Protein AF-A0A971QAD7-F1 (afdb_monomer_lite)

pLDDT: mean 97.05, std 4.76, range [58.22, 98.75]

Radius of gyration: 12.43 Å; chains: 1; bounding box: 24×32×31 Å

Sequence (93 aa):
MTKPILFEGDELVVNVSTSAAGGLRVQIEHLNGRSATGHGLTQCPEIYGDAIEHTVKWQSGSDVSALAGRPVRLRFALRDADLYAFGFRNRAD

Foldseek 3Di:
DDDWDAADAFWKKFQKAADPPKWKFKFKAAPVRDTDPQRDRVQWDTDHHGDHIDTTAGVVGGTPRVCHRHTIDMDMDIDRMDTDDMGHHYDDD

Secondary structure (DSSP, 8-state):
-PPPB----SEEEEEEEEEEEEEEEEEEEETTSPBPTT-STTTSPPB-SEEEEEE--BTTBSB-GGGTTS-EEEEEEEEEEEEEEEEEEPPP-

Structure (mmCIF, N/CA/C/O backbone):
data_AF-A0A971QAD7-F1
#
_entry.id   AF-A0A971QAD7-F1
#
loop_
_atom_site.group_PDB
_atom_site.id
_atom_site.type_symbol
_atom_site.label_atom_id
_atom_site.label_alt_id
_atom_site.label_comp_id
_atom_site.label_asym_id
_atom_site.label_entity_id
_atom_site.label_seq_id
_atom_site.pdbx_PDB_ins_code
_atom_site.Cartn_x
_atom_site.Cartn_y
_atom_site.Cartn_z
_atom_site.occupancy
_atom_site.B_iso_or_equiv
_atom_site.auth_seq_id
_atom_site.auth_comp_id
_atom_site.auth_asym_id
_atom_site.auth_atom_id
_atom_site.pdbx_PDB_model_num
ATOM 1 N N . MET A 1 1 ? -5.818 7.839 -6.316 1.00 95.44 1 MET A N 1
ATOM 2 C CA . MET A 1 1 ? -6.256 8.095 -4.925 1.00 95.44 1 MET A CA 1
ATOM 3 C C . MET A 1 1 ? -7.609 7.441 -4.735 1.00 95.44 1 MET A C 1
ATOM 5 O O . MET A 1 1 ? -8.459 7.624 -5.599 1.00 95.44 1 MET A O 1
ATOM 9 N N . THR A 1 2 ? -7.809 6.683 -3.660 1.00 98.38 2 THR A N 1
ATOM 10 C CA . THR A 1 2 ? -9.103 6.045 -3.372 1.00 98.38 2 THR A CA 1
ATOM 11 C C . THR A 1 2 ? -10.114 7.033 -2.775 1.00 98.38 2 THR A C 1
ATOM 13 O O . THR A 1 2 ? -9.757 8.101 -2.268 1.00 98.38 2 THR A O 1
ATOM 16 N N . LYS A 1 3 ? -11.399 6.653 -2.767 1.00 98.00 3 LYS A N 1
ATOM 17 C CA . LYS A 1 3 ? -12.367 7.203 -1.799 1.00 98.00 3 LYS A CA 1
ATOM 18 C C . LYS A 1 3 ? -11.936 6.818 -0.366 1.00 98.00 3 LYS A C 1
ATOM 20 O O . LYS A 1 3 ? -11.106 5.918 -0.230 1.00 98.00 3 LYS A O 1
ATOM 25 N N . PRO A 1 4 ? -12.446 7.482 0.691 1.00 98.38 4 PRO A N 1
ATOM 26 C CA . PRO A 1 4 ? -12.221 7.034 2.064 1.00 98.38 4 PRO A CA 1
ATOM 27 C C . PRO A 1 4 ? -12.592 5.561 2.256 1.00 98.38 4 PRO A C 1
ATOM 29 O O . PRO A 1 4 ? -13.632 5.128 1.764 1.00 98.38 4 PRO A O 1
ATOM 32 N N . ILE A 1 5 ? -11.748 4.825 2.972 1.00 98.12 5 ILE A N 1
ATOM 33 C CA . ILE A 1 5 ? -11.904 3.401 3.263 1.00 98.12 5 ILE A CA 1
ATOM 34 C C . ILE A 1 5 ? -11.832 3.227 4.773 1.00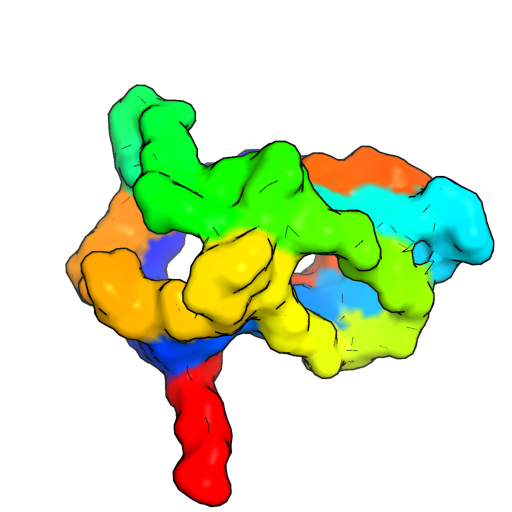 98.12 5 ILE A C 1
ATOM 36 O O . ILE A 1 5 ? -10.896 3.712 5.411 1.00 98.12 5 ILE A O 1
ATOM 40 N N . LEU A 1 6 ? -12.834 2.553 5.326 1.00 98.19 6 LEU A N 1
ATOM 41 C CA . LEU A 1 6 ? -12.776 1.974 6.659 1.00 98.19 6 LEU A CA 1
ATOM 42 C C . LEU A 1 6 ? -12.342 0.518 6.498 1.00 98.19 6 LEU A C 1
ATOM 44 O O . LEU A 1 6 ? -12.860 -0.166 5.616 1.00 98.19 6 LEU A O 1
ATOM 48 N N . PHE A 1 7 ? -11.385 0.068 7.301 1.00 98.25 7 PHE A N 1
ATOM 49 C CA . PHE A 1 7 ? -10.816 -1.266 7.158 1.00 98.25 7 PHE A CA 1
ATOM 50 C C . PHE A 1 7 ? -10.556 -1.928 8.512 1.00 98.25 7 PHE A C 1
ATOM 52 O O . PHE A 1 7 ? -10.405 -1.252 9.536 1.00 98.25 7 PHE A O 1
ATOM 59 N N . GLU A 1 8 ? -10.474 -3.252 8.453 1.00 97.94 8 GLU A N 1
ATOM 60 C CA . GLU A 1 8 ? -9.959 -4.150 9.484 1.00 97.94 8 GLU A CA 1
ATOM 61 C C . GLU A 1 8 ? -8.724 -4.865 8.919 1.00 97.94 8 GLU A C 1
ATOM 63 O O . GLU A 1 8 ? -8.574 -4.955 7.697 1.00 97.94 8 GLU A O 1
ATOM 68 N N . GLY A 1 9 ? -7.841 -5.355 9.787 1.00 97.44 9 GLY A N 1
ATOM 69 C CA . GLY A 1 9 ? -6.561 -5.940 9.386 1.00 97.44 9 GLY A CA 1
ATOM 70 C C . GLY A 1 9 ? -5.348 -5.149 9.868 1.00 97.44 9 GLY A C 1
ATOM 71 O O . GLY A 1 9 ? -5.457 -4.001 10.304 1.00 97.44 9 GLY A O 1
ATOM 72 N N . ASP A 1 10 ? -4.184 -5.778 9.759 1.00 97.88 10 ASP A N 1
ATOM 73 C CA . ASP A 1 10 ? -2.880 -5.250 10.161 1.00 97.88 10 ASP A CA 1
ATOM 74 C C . ASP A 1 10 ? -1.875 -5.179 8.999 1.00 97.88 10 ASP A C 1
ATOM 76 O O . ASP A 1 10 ? -0.820 -4.569 9.152 1.00 97.88 10 ASP A O 1
ATOM 80 N N . GLU A 1 11 ? -2.217 -5.697 7.814 1.00 98.25 11 GLU A N 1
ATOM 81 C CA . GLU A 1 11 ? -1.413 -5.570 6.598 1.00 98.25 11 GLU A CA 1
ATOM 82 C C . GLU A 1 11 ? -2.232 -5.063 5.410 1.00 98.25 11 GLU A C 1
ATOM 84 O O . GLU A 1 11 ? -3.354 -5.509 5.166 1.00 98.25 11 GLU A O 1
ATOM 89 N N . LEU A 1 12 ? -1.624 -4.178 4.612 1.00 98.62 12 LEU A N 1
ATOM 90 C CA . LEU A 1 12 ? -2.102 -3.826 3.275 1.00 98.62 12 LEU A CA 1
ATOM 91 C C . LEU A 1 12 ? -1.444 -4.743 2.237 1.00 98.62 12 LEU A C 1
ATOM 93 O O . LEU A 1 12 ? -0.217 -4.825 2.168 1.00 98.62 12 LEU A O 1
ATOM 97 N N . VAL A 1 13 ? -2.251 -5.363 1.379 1.00 98.69 13 VAL A N 1
ATOM 98 C CA . VAL A 1 13 ? -1.793 -6.167 0.240 1.00 98.69 13 VAL A CA 1
ATOM 99 C C . VAL A 1 13 ? -2.279 -5.592 -1.086 1.00 98.69 13 VAL A C 1
ATOM 101 O O . VAL A 1 13 ? -3.334 -4.955 -1.157 1.00 98.69 13 VAL A O 1
ATOM 104 N N . VAL A 1 14 ? -1.507 -5.822 -2.148 1.00 98.75 14 VAL A N 1
ATOM 105 C CA . VAL A 1 14 ? -1.836 -5.417 -3.521 1.00 98.75 14 VAL A CA 1
ATOM 106 C C . VAL A 1 14 ? -1.675 -6.578 -4.500 1.00 98.75 14 VAL A C 1
ATOM 108 O O . VAL A 1 14 ? -0.756 -7.379 -4.365 1.00 98.75 14 VAL A O 1
ATOM 111 N N . ASN A 1 15 ? -2.557 -6.630 -5.496 1.00 98.69 15 ASN A N 1
ATOM 112 C CA . ASN A 1 15 ? -2.400 -7.422 -6.712 1.00 98.69 15 ASN A CA 1
ATOM 113 C C . ASN A 1 15 ? -1.883 -6.485 -7.808 1.00 98.69 15 ASN A C 1
ATOM 115 O O . ASN A 1 15 ? -2.599 -5.559 -8.210 1.00 98.69 15 ASN A O 1
ATOM 119 N N . VAL A 1 16 ? -0.643 -6.688 -8.243 1.00 98.69 16 VAL A N 1
ATOM 120 C CA . VAL A 1 16 ? 0.088 -5.752 -9.099 1.00 98.69 16 VAL A CA 1
ATOM 121 C C . VAL A 1 16 ? 0.944 -6.497 -10.117 1.00 98.69 16 VAL A C 1
ATOM 123 O O . VAL A 1 16 ? 1.543 -7.518 -9.796 1.00 98.69 16 VAL A O 1
ATOM 126 N N . SER A 1 17 ? 1.045 -5.938 -11.320 1.00 98.56 17 SER A N 1
ATOM 127 C CA . SER A 1 17 ? 2.020 -6.333 -12.336 1.00 98.56 17 SER A CA 1
ATOM 128 C C . SER A 1 17 ? 2.760 -5.095 -12.824 1.00 98.56 17 SER A C 1
ATOM 130 O O . SER A 1 17 ? 2.133 -4.099 -13.178 1.00 98.56 17 SER A O 1
ATOM 132 N N . THR A 1 18 ? 4.089 -5.126 -12.851 1.00 98.31 18 THR A N 1
ATOM 133 C CA . THR A 1 18 ? 4.916 -4.027 -13.369 1.00 98.31 18 THR A CA 1
ATOM 134 C C . THR A 1 18 ? 5.781 -4.491 -14.530 1.00 98.31 18 THR A C 1
ATOM 136 O O . THR A 1 18 ? 6.174 -5.656 -14.603 1.00 98.31 18 THR A O 1
ATOM 139 N N . SER A 1 19 ? 6.167 -3.565 -15.408 1.00 97.31 19 SER A N 1
ATOM 140 C CA . SER A 1 19 ? 7.268 -3.830 -16.337 1.00 97.31 19 SER A CA 1
ATOM 141 C C . SER A 1 19 ? 8.612 -3.931 -15.597 1.00 97.31 19 SER A C 1
ATOM 143 O O . SER A 1 19 ? 8.707 -3.643 -14.399 1.00 97.31 19 SER A O 1
ATOM 145 N N . ALA A 1 20 ? 9.682 -4.280 -16.322 1.00 95.25 20 ALA A N 1
ATOM 146 C CA . ALA A 1 20 ? 11.038 -4.363 -15.772 1.00 95.25 20 ALA A CA 1
ATOM 147 C C . ALA A 1 20 ? 11.588 -3.017 -15.249 1.00 95.25 20 ALA A C 1
ATOM 149 O O . ALA A 1 20 ? 12.434 -3.014 -14.360 1.00 95.25 20 ALA A O 1
ATOM 150 N N . ALA A 1 21 ? 11.128 -1.883 -15.792 1.00 95.88 21 ALA A N 1
ATOM 151 C CA . ALA A 1 21 ? 11.491 -0.534 -15.325 1.00 95.88 21 ALA A CA 1
ATOM 152 C C . ALA A 1 21 ? 10.359 0.143 -14.521 1.00 95.88 21 ALA A C 1
ATOM 154 O O . ALA A 1 21 ? 10.489 1.292 -14.064 1.00 95.88 21 ALA A O 1
ATOM 155 N N . GLY A 1 22 ? 9.236 -0.561 -14.386 1.00 97.69 22 GLY A N 1
ATOM 156 C CA . GLY A 1 22 ? 8.050 -0.105 -13.694 1.00 97.69 22 GLY A CA 1
ATOM 157 C C . GLY A 1 22 ? 8.174 -0.190 -12.179 1.00 97.69 22 GLY A C 1
ATOM 158 O O . GLY A 1 22 ? 9.163 -0.663 -11.623 1.00 97.69 22 GLY A O 1
ATOM 159 N N . GLY A 1 23 ? 7.156 0.317 -11.500 1.00 98.19 23 GLY A N 1
ATOM 160 C CA . GLY A 1 23 ? 7.100 0.308 -10.055 1.00 98.19 23 GLY A CA 1
ATOM 161 C C . GLY A 1 23 ? 5.810 0.885 -9.495 1.00 98.19 23 GLY A C 1
ATOM 162 O O . GLY A 1 23 ? 5.125 1.700 -10.119 1.00 98.19 23 GLY A O 1
ATOM 163 N N . LEU A 1 24 ? 5.510 0.480 -8.270 1.00 98.69 24 LEU A N 1
ATOM 164 C CA . LEU A 1 24 ? 4.417 0.974 -7.453 1.00 98.69 24 LEU A CA 1
ATOM 165 C C . LEU A 1 24 ? 4.969 1.472 -6.114 1.00 98.69 24 LEU A C 1
ATOM 167 O O . LEU A 1 24 ? 5.807 0.832 -5.486 1.00 98.69 24 LEU A O 1
ATOM 171 N N . ARG A 1 25 ? 4.447 2.600 -5.636 1.00 98.75 25 ARG A N 1
ATOM 172 C CA . ARG A 1 25 ? 4.559 3.015 -4.233 1.00 98.75 25 ARG A CA 1
ATOM 173 C C . ARG A 1 25 ? 3.192 3.352 -3.679 1.00 98.75 25 AR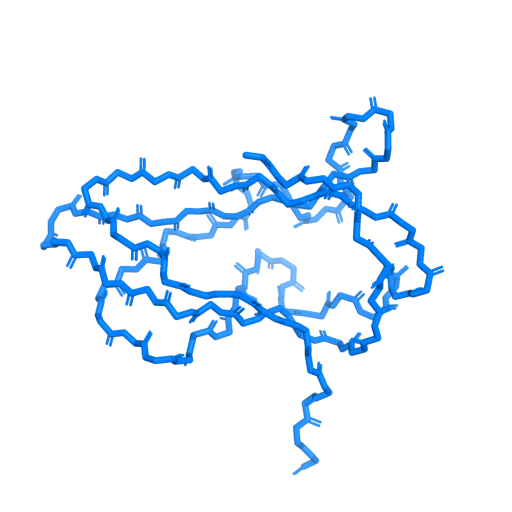G A C 1
ATOM 175 O O . ARG A 1 25 ? 2.311 3.813 -4.409 1.00 98.75 25 ARG A O 1
ATOM 182 N N . VAL A 1 26 ? 3.035 3.170 -2.374 1.00 98.69 26 VAL A N 1
ATOM 183 C CA . VAL A 1 26 ? 1.770 3.406 -1.682 1.00 98.69 26 VAL A CA 1
ATOM 184 C C . VAL A 1 26 ? 1.971 4.364 -0.518 1.00 98.69 26 VAL A C 1
ATOM 186 O O . VAL A 1 26 ? 2.953 4.292 0.216 1.00 98.69 26 VAL A O 1
ATOM 189 N N . GLN A 1 27 ? 1.018 5.270 -0.345 1.00 98.62 27 GLN A N 1
ATOM 190 C CA . GLN A 1 27 ? 0.909 6.117 0.832 1.00 98.62 27 GLN A CA 1
ATOM 191 C C . GLN A 1 27 ? -0.482 6.011 1.440 1.00 98.62 27 GLN A C 1
ATOM 193 O O . GLN A 1 27 ? -1.479 5.973 0.716 1.00 98.62 27 GLN A O 1
ATOM 198 N N . ILE A 1 28 ? -0.535 6.030 2.770 1.00 98.62 28 ILE A N 1
ATOM 199 C CA . ILE A 1 28 ? -1.781 6.134 3.527 1.00 98.62 28 ILE A CA 1
ATOM 200 C C . I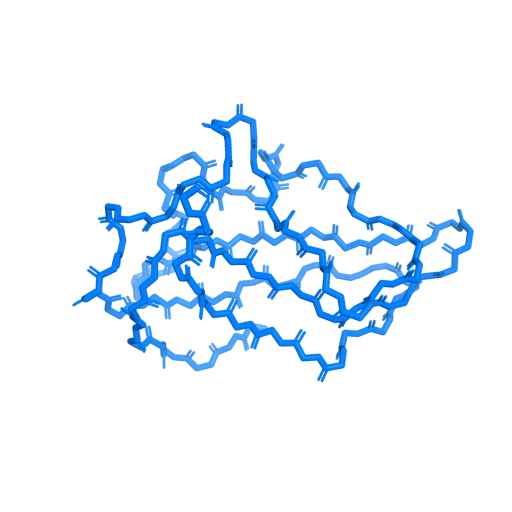LE A 1 28 ? -1.965 7.586 3.968 1.00 98.62 28 ILE A C 1
ATOM 202 O O . ILE A 1 28 ? -1.074 8.178 4.573 1.00 98.62 28 ILE A O 1
ATOM 206 N N . GLU A 1 29 ? -3.121 8.174 3.669 1.00 98.44 29 GLU A N 1
ATOM 207 C CA . GLU A 1 29 ? -3.492 9.532 4.071 1.00 98.44 29 GLU A CA 1
ATOM 208 C C . GLU A 1 29 ? -4.658 9.525 5.061 1.00 98.44 29 GLU A C 1
ATOM 210 O O . GLU A 1 29 ? -5.628 8.774 4.922 1.00 98.44 29 GLU A O 1
ATOM 215 N N . HIS A 1 30 ? -4.605 10.435 6.030 1.00 97.75 30 HIS A N 1
ATOM 216 C CA . HIS A 1 30 ? -5.775 10.835 6.803 1.00 97.75 30 HIS A CA 1
ATOM 217 C C . HIS A 1 30 ? -6.757 11.622 5.919 1.00 97.75 30 HIS A C 1
ATOM 219 O O . HIS A 1 30 ? -6.397 12.151 4.868 1.00 97.75 30 HIS A O 1
ATOM 225 N N . LEU A 1 31 ? -8.009 11.778 6.365 1.00 96.94 31 LEU A N 1
ATOM 226 C CA . LEU A 1 31 ? -9.037 12.489 5.585 1.00 96.94 31 LEU A CA 1
ATOM 227 C C . LEU A 1 31 ? -8.705 13.960 5.284 1.00 96.94 31 LEU A C 1
ATOM 229 O O . LEU A 1 31 ? -9.230 14.518 4.323 1.00 96.94 31 LEU A O 1
ATOM 233 N N . ASN A 1 32 ? -7.815 14.570 6.068 1.00 94.94 32 ASN A N 1
ATOM 234 C CA . ASN A 1 32 ? -7.301 15.922 5.838 1.00 94.94 32 ASN A CA 1
ATOM 235 C C . ASN A 1 32 ? -6.190 15.990 4.766 1.00 94.94 32 ASN A C 1
ATOM 237 O O . ASN A 1 32 ? -5.610 17.053 4.569 1.00 94.94 32 ASN A O 1
ATOM 241 N N . GLY A 1 33 ? -5.864 14.874 4.104 1.00 91.25 33 GLY A N 1
ATOM 242 C CA . GLY A 1 33 ? -4.849 14.789 3.049 1.00 91.25 33 GLY A CA 1
ATOM 243 C C . GLY A 1 33 ? -3.407 14.690 3.552 1.00 91.25 33 GLY A C 1
ATOM 244 O O . GLY A 1 33 ? -2.484 14.601 2.746 1.00 91.25 33 GLY A O 1
ATOM 245 N N . ARG A 1 34 ? -3.177 14.689 4.872 1.00 95.31 34 ARG A N 1
ATOM 246 C CA . ARG A 1 34 ? -1.839 14.467 5.435 1.00 95.31 34 ARG A CA 1
ATOM 247 C C . ARG A 1 34 ? -1.504 12.981 5.414 1.00 95.31 34 ARG A C 1
ATOM 249 O O . ARG A 1 34 ? -2.341 12.158 5.784 1.00 95.31 34 ARG A O 1
ATO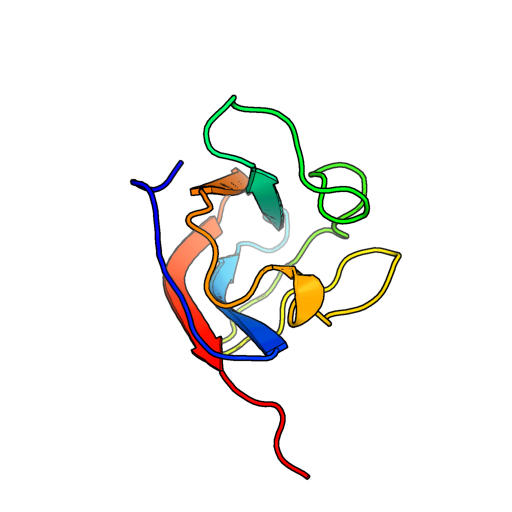M 256 N N . SER A 1 35 ? -0.264 12.653 5.051 1.00 96.06 35 SER A N 1
ATOM 257 C CA . SER A 1 35 ? 0.263 11.293 5.195 1.00 96.06 35 SER A CA 1
ATOM 258 C C . SER A 1 35 ? 0.160 10.839 6.649 1.00 96.06 35 SER A C 1
ATOM 260 O O . SER A 1 35 ? 0.491 11.604 7.561 1.00 96.06 35 SER A O 1
ATOM 262 N N . ALA A 1 36 ? -0.249 9.592 6.857 1.00 97.00 36 ALA A N 1
ATOM 263 C CA . ALA A 1 36 ? -0.071 8.925 8.133 1.00 97.00 36 ALA A CA 1
ATOM 264 C C . ALA A 1 36 ? 1.431 8.779 8.414 1.00 97.00 36 ALA A C 1
ATOM 266 O O . ALA A 1 36 ? 2.229 8.520 7.505 1.00 97.00 36 ALA A O 1
ATOM 267 N N . THR A 1 37 ? 1.824 8.990 9.669 1.00 96.44 37 THR A N 1
ATOM 268 C CA . THR A 1 37 ? 3.222 8.908 10.108 1.00 96.44 37 THR A CA 1
ATOM 269 C C . THR A 1 37 ? 3.806 7.542 9.756 1.00 96.44 37 THR A C 1
ATOM 271 O O . THR A 1 37 ? 3.191 6.529 10.071 1.00 96.44 37 THR A O 1
ATOM 274 N N . GLY A 1 38 ? 4.967 7.504 9.095 1.00 97.12 38 GLY A N 1
ATOM 275 C CA . GLY A 1 38 ? 5.626 6.253 8.687 1.00 97.12 38 GLY A CA 1
ATOM 276 C C . GLY A 1 38 ? 5.146 5.676 7.351 1.00 97.12 38 GLY A C 1
ATOM 277 O O . GLY A 1 38 ? 5.846 4.861 6.764 1.00 97.12 38 GLY A O 1
ATOM 278 N N . HIS A 1 39 ? 4.006 6.142 6.832 1.00 98.25 39 HIS A N 1
ATOM 279 C CA . HIS A 1 39 ? 3.307 5.528 5.700 1.00 98.25 39 HIS A CA 1
ATOM 280 C C . HIS A 1 39 ? 3.289 6.420 4.446 1.00 98.25 39 HIS A C 1
ATOM 282 O O . HIS A 1 39 ? 2.334 6.386 3.670 1.00 98.25 39 HIS A O 1
ATOM 288 N N . GLY A 1 40 ? 4.306 7.272 4.267 1.00 97.94 40 GLY A N 1
ATOM 289 C CA . GLY A 1 40 ? 4.428 8.184 3.123 1.00 97.94 40 GLY A CA 1
ATOM 290 C C . GLY A 1 40 ? 5.060 7.554 1.875 1.00 97.94 40 GLY A C 1
ATOM 291 O O . GLY A 1 40 ? 5.759 6.547 1.960 1.00 97.94 40 GLY A O 1
ATOM 292 N N . LEU A 1 41 ? 4.894 8.193 0.708 1.00 97.88 41 LEU A N 1
ATOM 293 C CA . LEU A 1 41 ? 5.439 7.692 -0.570 1.00 97.88 41 LEU A CA 1
ATOM 294 C C . LEU A 1 41 ? 6.968 7.558 -0.576 1.00 97.88 41 LEU A C 1
ATOM 296 O O . LEU A 1 41 ? 7.509 6.666 -1.222 1.00 97.88 41 LEU A O 1
ATOM 300 N N . THR A 1 42 ? 7.684 8.445 0.114 1.00 97.62 42 THR A N 1
ATOM 301 C CA . THR A 1 42 ? 9.152 8.377 0.225 1.00 97.62 42 THR A CA 1
ATOM 302 C C . THR A 1 42 ? 9.617 7.300 1.202 1.00 97.62 42 THR A C 1
ATOM 304 O O . THR A 1 42 ? 10.775 6.894 1.157 1.00 97.62 42 THR A O 1
ATOM 307 N N . GLN A 1 43 ? 8.714 6.832 2.065 1.00 98.44 43 GLN A N 1
ATOM 308 C CA . GLN A 1 43 ? 8.957 5.785 3.052 1.00 98.44 43 GLN A CA 1
ATOM 309 C C . GLN A 1 43 ? 8.532 4.406 2.539 1.00 98.44 43 GLN A C 1
ATOM 311 O O . GLN A 1 43 ? 8.840 3.415 3.186 1.00 98.44 43 GLN A O 1
ATOM 316 N N . CYS A 1 44 ? 7.841 4.328 1.398 1.00 98.56 44 CYS A N 1
ATOM 317 C CA . CYS A 1 44 ? 7.482 3.087 0.721 1.00 98.56 44 CYS A CA 1
ATOM 318 C C . CYS A 1 44 ? 8.570 2.751 -0.313 1.00 98.56 44 CYS A C 1
ATOM 320 O O . CYS A 1 44 ? 8.708 3.491 -1.296 1.00 98.56 44 CYS A O 1
ATOM 322 N N . PRO A 1 45 ? 9.371 1.687 -0.111 1.00 98.19 45 PRO A N 1
ATOM 323 C CA . PRO A 1 45 ? 10.235 1.165 -1.162 1.00 98.19 45 PRO A CA 1
ATOM 324 C C . PRO A 1 45 ? 9.425 0.855 -2.424 1.00 98.19 45 PRO A C 1
ATOM 326 O O . PRO A 1 45 ? 8.234 0.562 -2.359 1.00 98.19 45 PRO A O 1
ATOM 329 N N . GLU A 1 46 ? 10.071 0.946 -3.582 1.00 97.81 46 GLU A N 1
ATOM 330 C CA . GLU A 1 46 ? 9.405 0.651 -4.847 1.00 97.81 46 GLU A CA 1
ATOM 331 C C . GLU A 1 46 ? 9.076 -0.845 -4.942 1.00 97.81 46 GLU A C 1
ATOM 333 O O . GLU A 1 46 ? 9.949 -1.692 -4.760 1.00 97.81 46 GLU A O 1
ATOM 338 N N . ILE A 1 47 ? 7.806 -1.144 -5.204 1.00 98.44 47 ILE A N 1
ATOM 339 C CA . ILE A 1 47 ? 7.273 -2.485 -5.441 1.00 98.44 47 ILE A CA 1
ATOM 340 C C . ILE A 1 47 ? 7.328 -2.739 -6.945 1.00 98.44 47 ILE A C 1
ATOM 342 O O . ILE A 1 47 ? 6.852 -1.910 -7.717 1.00 98.44 47 ILE A O 1
ATOM 346 N N . TYR A 1 48 ? 7.882 -3.871 -7.360 1.00 97.81 48 TYR A N 1
ATOM 347 C CA . TYR A 1 48 ? 8.008 -4.272 -8.761 1.00 97.81 48 TYR A CA 1
ATOM 348 C C . TYR A 1 48 ? 7.789 -5.781 -8.912 1.00 97.81 48 TYR A C 1
ATOM 350 O O . TYR A 1 48 ? 7.888 -6.530 -7.937 1.00 97.81 48 TYR A O 1
ATOM 358 N N . GLY A 1 49 ? 7.522 -6.219 -10.142 1.00 97.44 49 GLY A N 1
ATOM 359 C CA . GLY A 1 49 ? 7.237 -7.608 -10.497 1.00 97.44 49 GLY A CA 1
ATOM 360 C C . GLY A 1 49 ? 5.749 -7.878 -10.708 1.00 97.44 49 GLY A C 1
ATOM 361 O O . GLY A 1 49 ? 4.949 -6.951 -10.814 1.00 97.44 49 GLY A O 1
ATOM 362 N N . ASP A 1 50 ? 5.404 -9.161 -10.779 1.00 98.19 50 ASP A N 1
ATOM 363 C CA . ASP A 1 50 ? 4.040 -9.668 -10.934 1.00 98.19 50 ASP A CA 1
ATOM 364 C C . ASP A 1 50 ? 3.672 -10.498 -9.701 1.00 98.19 50 ASP A C 1
ATOM 366 O O . ASP A 1 50 ? 4.344 -11.482 -9.372 1.00 98.19 50 ASP A O 1
ATOM 370 N N . ALA A 1 51 ? 2.654 -10.052 -8.970 1.00 97.81 51 ALA A N 1
ATOM 371 C CA . ALA A 1 51 ? 2.193 -10.688 -7.750 1.00 97.81 51 ALA A CA 1
ATOM 372 C C . ALA A 1 51 ? 0.681 -10.530 -7.591 1.00 97.81 51 ALA A C 1
ATOM 374 O O . ALA A 1 51 ? 0.153 -9.420 -7.539 1.00 97.81 51 ALA A O 1
ATOM 375 N N . ILE A 1 52 ? -0.002 -11.659 -7.387 1.00 97.75 52 ILE A N 1
ATOM 376 C CA . ILE A 1 52 ? -1.426 -11.688 -7.019 1.00 97.75 52 ILE A CA 1
ATOM 377 C C . ILE A 1 52 ? -1.629 -11.125 -5.604 1.00 97.75 52 ILE A C 1
ATOM 379 O O . ILE A 1 52 ? -2.678 -10.558 -5.304 1.00 97.75 52 ILE A O 1
ATOM 383 N N . GLU A 1 53 ? -0.618 -11.257 -4.743 1.00 97.00 53 GLU A N 1
ATOM 384 C CA . GLU A 1 53 ? -0.646 -10.755 -3.377 1.00 97.00 53 GLU A CA 1
ATOM 385 C C . GLU A 1 53 ? 0.757 -10.334 -2.916 1.00 97.00 53 GLU A C 1
ATOM 387 O O . GLU A 1 53 ? 1.614 -11.158 -2.601 1.00 97.00 53 GLU A O 1
ATOM 392 N N . HIS A 1 54 ? 0.996 -9.026 -2.875 1.00 98.25 54 HIS A N 1
ATOM 393 C CA . HIS A 1 54 ? 2.214 -8.426 -2.344 1.00 98.25 54 HIS A CA 1
ATOM 394 C C . HIS A 1 54 ? 1.890 -7.615 -1.088 1.00 98.25 54 HIS A C 1
ATOM 396 O O . HIS A 1 54 ? 1.138 -6.642 -1.161 1.00 98.25 54 HIS A O 1
ATOM 402 N N . THR A 1 55 ? 2.474 -7.973 0.060 1.00 98.44 55 THR A N 1
ATOM 403 C CA . THR A 1 55 ? 2.374 -7.162 1.285 1.00 98.44 55 THR A CA 1
ATOM 404 C C . THR A 1 55 ? 3.147 -5.859 1.108 1.00 98.44 55 THR A C 1
ATOM 406 O O . THR A 1 55 ? 4.371 -5.862 0.963 1.00 98.44 55 THR A O 1
ATOM 409 N N . VAL A 1 56 ? 2.439 -4.734 1.176 1.00 98.62 56 VAL A N 1
ATOM 410 C CA . VAL A 1 56 ? 3.040 -3.403 1.146 1.00 98.62 56 VAL A CA 1
ATOM 411 C C . VAL A 1 56 ? 3.841 -3.190 2.426 1.00 98.62 56 VAL A C 1
ATOM 413 O O . VAL A 1 56 ? 3.341 -3.365 3.536 1.00 98.62 56 VAL A O 1
ATOM 416 N N . LYS A 1 57 ? 5.102 -2.790 2.264 1.00 98.31 57 LYS A N 1
ATOM 417 C CA . LYS A 1 57 ? 5.993 -2.424 3.364 1.00 98.31 57 LYS A CA 1
ATOM 418 C C . LYS A 1 57 ? 6.409 -0.971 3.219 1.00 98.31 57 LYS A C 1
ATOM 420 O O . LYS A 1 57 ? 6.690 -0.497 2.119 1.00 98.31 57 LYS A O 1
ATOM 425 N N . TRP A 1 58 ? 6.494 -0.286 4.346 1.00 98.50 58 TRP A N 1
ATOM 426 C CA . TRP A 1 58 ? 7.210 0.972 4.489 1.00 98.50 58 TRP A CA 1
ATOM 427 C C . TRP A 1 58 ? 8.506 0.721 5.262 1.00 98.50 58 TRP A C 1
ATOM 429 O O . TRP A 1 58 ? 8.752 -0.374 5.767 1.00 98.50 58 TRP A O 1
ATOM 439 N N . GLN A 1 59 ? 9.350 1.741 5.381 1.00 98.06 59 GLN A N 1
ATOM 440 C CA . GLN A 1 59 ? 10.575 1.687 6.185 1.00 98.06 59 GLN A CA 1
ATOM 441 C C . GLN A 1 59 ? 10.307 1.297 7.648 1.00 98.06 59 GLN A C 1
ATOM 443 O O . GLN A 1 59 ? 11.168 0.700 8.284 1.00 98.06 59 GLN A O 1
ATOM 448 N N . SER A 1 60 ? 9.116 1.602 8.174 1.00 92.62 60 SER A N 1
ATOM 449 C CA . SER A 1 60 ? 8.672 1.209 9.516 1.00 92.62 60 SER A CA 1
ATOM 450 C C . SER A 1 60 ? 8.117 -0.220 9.612 1.00 92.62 60 SER A C 1
ATOM 452 O O . SER A 1 60 ? 7.759 -0.642 10.706 1.00 92.62 60 SER A O 1
ATOM 454 N N . GLY A 1 61 ? 8.031 -0.963 8.504 1.00 97.25 61 GLY A N 1
ATOM 455 C CA . GLY A 1 61 ? 7.416 -2.292 8.431 1.00 97.25 61 GLY A CA 1
ATOM 456 C C . GLY A 1 61 ? 6.104 -2.309 7.638 1.00 97.25 61 GLY A C 1
ATOM 457 O O . GLY A 1 61 ? 5.807 -1.375 6.895 1.00 97.25 61 GLY A O 1
ATOM 458 N N . SER A 1 62 ? 5.342 -3.399 7.761 1.00 97.81 62 SER A N 1
ATOM 459 C CA . SER A 1 62 ? 4.032 -3.581 7.103 1.00 97.81 62 SER A CA 1
ATOM 460 C C . SER A 1 62 ? 2.825 -3.360 8.017 1.00 97.81 62 SER A C 1
ATOM 462 O O . SER A 1 62 ? 1.705 -3.399 7.519 1.00 97.81 62 SER A O 1
ATOM 464 N N . ASP A 1 63 ? 3.035 -3.147 9.320 1.00 97.88 63 ASP A N 1
ATOM 465 C CA . ASP A 1 63 ? 1.938 -3.028 10.283 1.00 97.88 63 ASP A CA 1
ATOM 466 C C . ASP A 1 63 ? 1.139 -1.733 10.086 1.00 97.88 63 ASP A C 1
ATOM 468 O O . ASP A 1 63 ? 1.686 -0.631 10.152 1.00 97.88 63 ASP A O 1
ATOM 472 N N . VAL A 1 64 ? -0.168 -1.884 9.886 1.00 98.12 64 VAL A N 1
ATOM 473 C CA . VAL A 1 64 ? -1.141 -0.789 9.783 1.00 98.12 64 VAL A CA 1
ATOM 474 C C . VAL A 1 64 ? -2.222 -0.859 10.864 1.00 98.12 64 VAL A C 1
ATOM 476 O O . VAL A 1 64 ? -3.185 -0.088 10.810 1.00 98.12 64 VAL A O 1
ATOM 479 N N . SER A 1 65 ? -2.075 -1.731 11.868 1.00 97.56 65 SER A N 1
ATOM 480 C CA . SER A 1 65 ? -3.076 -1.955 12.924 1.00 97.56 65 SER A CA 1
ATOM 481 C C . SER A 1 65 ? -3.480 -0.668 13.660 1.00 97.56 65 SER A C 1
ATOM 483 O O . SER A 1 65 ? -4.658 -0.445 13.934 1.00 97.56 65 SER A O 1
ATOM 485 N N . ALA A 1 66 ? -2.542 0.259 13.882 1.00 97.19 66 ALA A N 1
ATOM 486 C CA . ALA A 1 66 ? -2.804 1.561 14.511 1.00 97.19 66 ALA A CA 1
ATOM 487 C C . ALA A 1 66 ? -3.730 2.496 13.693 1.00 97.19 66 ALA A C 1
ATOM 489 O O . ALA A 1 66 ? -4.190 3.536 14.187 1.00 97.19 66 ALA A O 1
ATOM 490 N N . LEU A 1 67 ? -3.975 2.172 12.421 1.00 97.81 67 LEU A N 1
ATOM 491 C CA . LEU A 1 67 ? -4.870 2.900 11.524 1.00 97.81 67 LEU A CA 1
ATOM 492 C C . LEU A 1 67 ? -6.214 2.181 11.322 1.00 97.81 67 LEU A C 1
ATOM 494 O O . LEU A 1 67 ? -7.136 2.806 10.794 1.00 97.81 67 LEU A O 1
ATOM 498 N N . ALA A 1 68 ? -6.344 0.922 11.751 1.00 97.88 68 ALA A N 1
ATOM 499 C CA . ALA A 1 68 ? -7.569 0.139 11.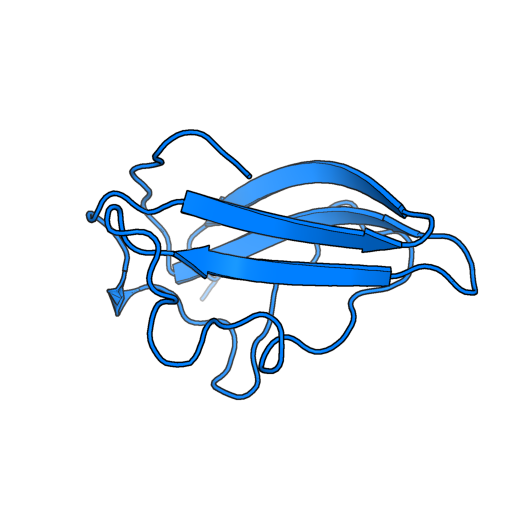613 1.00 97.88 68 ALA A CA 1
ATOM 500 C C . ALA A 1 68 ? -8.750 0.799 12.347 1.00 97.88 68 ALA A C 1
ATOM 502 O O . ALA A 1 68 ? -8.585 1.511 13.341 1.00 97.88 68 ALA A O 1
ATOM 503 N N . GLY A 1 69 ? -9.961 0.623 11.812 1.00 97.81 69 GLY A N 1
ATOM 504 C CA . GLY A 1 69 ? -11.168 1.259 12.350 1.00 97.81 69 GLY A CA 1
ATOM 505 C C . GLY A 1 69 ? -11.233 2.784 12.164 1.00 97.81 69 GLY A C 1
ATOM 506 O O . GLY A 1 69 ? -12.170 3.424 12.644 1.00 97.81 69 GLY A O 1
ATOM 507 N N . ARG A 1 70 ? -10.281 3.394 11.443 1.00 97.19 70 ARG A N 1
ATOM 508 C CA . ARG A 1 70 ? -10.276 4.829 11.123 1.00 97.19 70 ARG A CA 1
ATOM 509 C C . ARG A 1 70 ? -10.354 5.025 9.607 1.00 97.19 70 ARG A C 1
ATOM 511 O O . ARG A 1 70 ? -9.590 4.394 8.881 1.00 97.19 70 ARG A O 1
ATOM 518 N N . PRO A 1 71 ? -11.217 5.921 9.095 1.00 98.19 71 PRO A N 1
ATOM 519 C CA . PRO A 1 71 ? -11.253 6.203 7.666 1.00 98.19 71 PRO A CA 1
ATOM 520 C C . PRO A 1 71 ? -9.928 6.784 7.152 1.00 98.19 71 PRO A C 1
ATOM 522 O O . PRO A 1 71 ? -9.465 7.827 7.628 1.00 98.19 71 PRO A O 1
ATOM 525 N N . VAL A 1 72 ? -9.356 6.143 6.136 1.00 98.50 72 VAL A N 1
ATOM 526 C CA . VAL A 1 72 ? -8.120 6.567 5.455 1.00 98.50 72 VAL A CA 1
ATOM 527 C C . VAL A 1 72 ? -8.320 6.628 3.943 1.00 98.50 72 VAL A C 1
ATOM 529 O O . VAL A 1 72 ? -9.328 6.161 3.415 1.00 98.50 72 VAL A O 1
ATOM 532 N N . ARG A 1 73 ? -7.366 7.207 3.216 1.00 98.75 73 ARG A N 1
ATOM 533 C CA . ARG A 1 73 ? -7.289 7.095 1.754 1.00 98.75 73 ARG A CA 1
ATOM 534 C C . ARG A 1 73 ? -5.946 6.513 1.340 1.00 98.75 73 ARG A C 1
ATOM 536 O O . ARG A 1 73 ? -4.932 6.813 1.963 1.00 98.75 73 ARG A O 1
ATOM 543 N N . LEU A 1 74 ? -5.938 5.731 0.265 1.00 98.69 74 LEU A N 1
ATOM 544 C CA . LEU A 1 74 ? -4.716 5.186 -0.317 1.00 98.69 74 LEU A CA 1
ATOM 545 C C . LEU A 1 74 ? -4.323 5.977 -1.567 1.00 98.69 74 LEU A C 1
ATOM 547 O O . LEU A 1 74 ? -5.099 6.126 -2.523 1.00 98.69 74 LEU A O 1
ATOM 551 N N . ARG A 1 75 ? -3.087 6.474 -1.572 1.00 98.50 75 ARG A N 1
ATOM 552 C CA . ARG A 1 75 ? -2.434 7.044 -2.747 1.00 98.50 75 ARG A CA 1
ATOM 553 C C . ARG A 1 75 ? -1.493 6.011 -3.338 1.00 98.50 75 ARG A C 1
ATOM 555 O O . ARG A 1 75 ? -0.463 5.712 -2.750 1.00 98.50 75 ARG A O 1
ATOM 562 N N . PHE A 1 76 ? -1.820 5.545 -4.532 1.00 98.56 76 PHE A N 1
ATOM 563 C CA . PHE A 1 76 ? -0.924 4.737 -5.345 1.00 98.56 76 PHE A CA 1
ATOM 564 C C . PHE A 1 76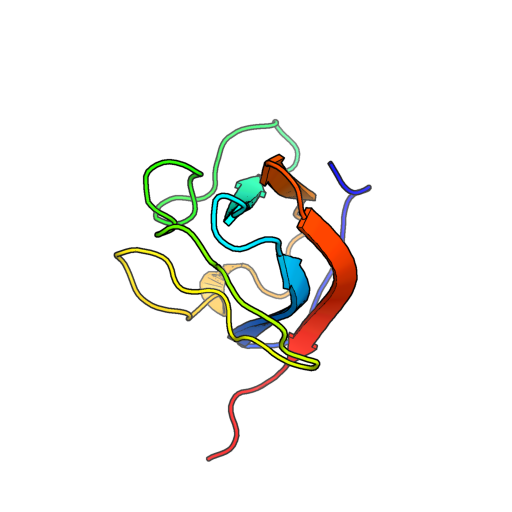 ? -0.185 5.650 -6.328 1.00 98.56 76 PHE A C 1
ATOM 566 O O . PHE A 1 76 ? -0.822 6.440 -7.031 1.00 98.56 76 PHE A O 1
ATOM 573 N N . ALA A 1 77 ? 1.142 5.567 -6.344 1.00 98.44 77 ALA A N 1
ATOM 574 C CA . ALA A 1 77 ? 1.996 6.177 -7.354 1.00 98.44 77 ALA A CA 1
ATOM 575 C C . ALA A 1 77 ? 2.544 5.053 -8.237 1.00 98.44 77 ALA A C 1
ATOM 577 O O . ALA A 1 77 ? 3.351 4.251 -7.772 1.00 98.44 77 ALA A O 1
ATOM 578 N N . LEU A 1 78 ? 2.053 4.974 -9.473 1.00 98.19 78 LEU A N 1
ATOM 579 C CA . LEU A 1 78 ? 2.410 3.935 -10.435 1.00 98.19 78 LEU A CA 1
ATOM 580 C C . LEU A 1 78 ? 3.331 4.524 -11.503 1.00 98.19 78 LEU A C 1
ATOM 582 O O . LEU A 1 78 ? 3.127 5.654 -11.953 1.00 98.19 78 LEU A O 1
ATOM 586 N N . ARG A 1 79 ? 4.309 3.734 -11.935 1.00 98.25 79 ARG A N 1
ATOM 587 C CA . ARG A 1 79 ? 5.129 3.968 -13.123 1.00 98.25 79 ARG A CA 1
ATOM 588 C C . ARG A 1 79 ? 5.146 2.666 -13.906 1.00 98.25 79 ARG A C 1
ATOM 590 O O . ARG A 1 79 ? 5.673 1.696 -13.390 1.00 98.25 79 ARG A O 1
ATOM 597 N N . ASP A 1 80 ? 4.575 2.650 -15.107 1.00 98.06 80 ASP A N 1
ATOM 598 C CA . ASP A 1 80 ? 4.553 1.465 -15.984 1.00 98.06 80 ASP A CA 1
ATOM 599 C C . ASP A 1 80 ? 4.154 0.166 -15.245 1.00 98.06 80 ASP A C 1
ATOM 601 O O . ASP A 1 80 ? 4.910 -0.805 -15.135 1.00 98.06 80 ASP A O 1
ATOM 605 N N . ALA A 1 81 ? 2.983 0.234 -14.611 1.00 98.38 81 ALA A N 1
ATOM 606 C CA . ALA A 1 81 ? 2.446 -0.793 -13.735 1.00 98.38 81 ALA A CA 1
ATOM 607 C C . ALA A 1 81 ? 0.918 -0.818 -13.808 1.00 98.38 81 ALA A C 1
ATOM 609 O O . ALA A 1 81 ? 0.282 0.233 -13.920 1.00 98.38 81 ALA A O 1
ATOM 610 N N . ASP A 1 82 ? 0.360 -2.010 -13.637 1.00 98.50 82 ASP A N 1
ATOM 611 C CA . ASP A 1 82 ? -1.060 -2.284 -13.488 1.00 98.50 82 ASP A CA 1
ATOM 612 C C . ASP A 1 82 ? -1.348 -2.707 -12.045 1.00 98.50 82 ASP A C 1
ATOM 614 O O . ASP A 1 82 ? -0.715 -3.616 -11.508 1.00 98.50 82 ASP A O 1
ATOM 618 N N . LEU A 1 83 ? -2.317 -2.048 -11.407 1.00 98.62 83 LEU A N 1
ATOM 619 C CA . LEU A 1 83 ? -2.832 -2.416 -10.087 1.00 98.62 83 LEU A CA 1
ATOM 620 C C . LEU A 1 83 ? -4.244 -2.975 -10.261 1.00 98.62 83 LEU A C 1
ATOM 622 O O . LEU A 1 83 ? -5.172 -2.225 -10.567 1.00 98.62 83 LEU A O 1
ATOM 626 N N . TYR A 1 84 ? -4.409 -4.274 -10.038 1.00 98.56 84 TYR A N 1
ATOM 627 C CA . TYR A 1 84 ? -5.675 -4.970 -10.263 1.00 98.56 84 TYR A CA 1
ATOM 628 C C . TYR A 1 84 ? -6.583 -4.945 -9.034 1.00 98.56 84 TYR A C 1
ATOM 630 O O . TYR A 1 84 ? -7.795 -4.777 -9.154 1.00 98.56 84 TYR A O 1
ATOM 638 N N . ALA A 1 85 ? -6.002 -5.103 -7.844 1.00 98.50 85 ALA A N 1
ATOM 639 C CA . ALA A 1 85 ? -6.735 -5.106 -6.583 1.00 98.50 85 ALA A CA 1
ATOM 640 C C . ALA A 1 85 ? -5.844 -4.673 -5.416 1.00 98.50 85 ALA A C 1
ATOM 642 O O . ALA A 1 85 ? -4.617 -4.696 -5.492 1.00 98.50 85 ALA A O 1
ATOM 643 N N . PHE A 1 86 ? -6.476 -4.294 -4.313 1.00 98.62 86 PHE A N 1
ATOM 644 C CA . PHE A 1 86 ? -5.822 -4.067 -3.031 1.00 98.62 86 PHE A CA 1
ATOM 645 C C . PHE A 1 86 ? -6.790 -4.442 -1.910 1.00 98.62 86 PHE A C 1
ATOM 647 O O . PHE A 1 86 ? -8.008 -4.419 -2.103 1.00 98.62 86 PHE A O 1
ATOM 654 N N . GLY A 1 87 ? -6.261 -4.764 -0.736 1.00 98.06 87 GLY A N 1
ATOM 655 C CA . GLY A 1 87 ? -7.077 -5.154 0.406 1.00 98.06 87 GLY A CA 1
ATOM 656 C C . GLY A 1 87 ? -6.298 -5.131 1.707 1.00 98.06 87 GLY A C 1
ATOM 657 O O . GLY A 1 87 ? -5.071 -5.083 1.705 1.00 98.06 87 GLY A O 1
ATOM 658 N N . PHE A 1 88 ? -7.029 -5.161 2.814 1.00 98.31 88 PHE A N 1
ATOM 659 C CA . PHE A 1 88 ? -6.453 -5.311 4.142 1.00 98.31 88 PHE A CA 1
ATOM 660 C C . PHE A 1 88 ? -6.756 -6.709 4.670 1.00 98.31 88 PHE A C 1
ATOM 662 O O . PHE A 1 88 ? -7.822 -7.260 4.387 1.00 98.31 88 PHE A O 1
ATOM 669 N N . ARG A 1 89 ? -5.811 -7.283 5.411 1.00 97.06 89 ARG A N 1
ATOM 670 C CA . ARG A 1 89 ? -5.952 -8.599 6.040 1.00 97.06 89 ARG A CA 1
ATOM 671 C C . ARG A 1 89 ? -5.286 -8.616 7.407 1.00 97.06 89 ARG A C 1
ATOM 673 O O . ARG A 1 89 ? -4.474 -7.743 7.697 1.00 97.06 89 ARG A O 1
ATOM 680 N N . ASN A 1 90 ? -5.600 -9.637 8.195 1.00 96.94 90 ASN A N 1
ATOM 681 C CA . ASN A 1 90 ? -4.771 -10.018 9.333 1.00 96.94 90 ASN A CA 1
ATOM 682 C C . ASN A 1 90 ? -3.600 -10.865 8.829 1.00 96.94 90 ASN A C 1
ATOM 684 O O . ASN A 1 90 ? -3.784 -11.713 7.946 1.00 96.94 90 ASN A O 1
ATOM 688 N N . ARG A 1 91 ? -2.412 -10.660 9.390 1.00 89.50 91 ARG A N 1
ATOM 689 C CA . ARG A 1 91 ? -1.288 -11.573 9.218 1.00 89.50 91 ARG A CA 1
ATOM 690 C C . ARG A 1 91 ? -1.683 -12.955 9.752 1.00 89.50 91 ARG A C 1
ATOM 692 O O . ARG A 1 91 ? -2.369 -13.061 10.764 1.00 89.50 91 ARG A O 1
ATOM 699 N N . ALA A 1 92 ? -1.283 -14.009 9.043 1.00 78.00 92 ALA A N 1
ATOM 700 C CA . ALA A 1 92 ? -1.405 -15.365 9.566 1.00 78.00 92 ALA A CA 1
ATOM 701 C C . ALA A 1 92 ? -0.407 -15.558 10.719 1.00 78.00 92 ALA A C 1
ATOM 703 O O . ALA A 1 92 ? 0.738 -15.114 10.593 1.00 78.00 92 ALA A O 1
ATOM 704 N N . ASP A 1 93 ? -0.856 -16.189 11.806 1.00 58.22 93 ASP A N 1
ATOM 705 C CA . ASP A 1 93 ? -0.012 -16.570 12.949 1.00 58.22 93 ASP A CA 1
ATOM 706 C C . ASP A 1 93 ? 1.168 -17.471 12.539 1.00 58.22 93 ASP A C 1
ATOM 708 O O . ASP A 1 93 ? 0.986 -18.339 11.648 1.00 58.22 93 ASP A O 1
#